Protein AF-A0A2S3U582-F1 (afdb_monomer_lite)

InterPro domains:
  IPR036388 Winged helix-like DNA-binding domain superfamily [G3DSA:1.10.10.10] (1-71)

Foldseek 3Di:
DFFDQAPDPCLRVVVVVQLVPPFADALVNVCVVSVHDSVVVVVSQVRSQVSCVVVVAHGFDQDPPRHTHGDPVVSVVRVVVVVVVVVVVVVPDDVVNVVVVVVVVVVVVVPPDDD

Secondary structure (DSSP, 8-state):
-------STTHHHHHHHHHHSSS-B-HHHHHHHHT--HHHHHHHHHHHHHHHHTTTPPPPEEETTTEEE--HHHHHHHHHHHHHHHHHHHHS--HHHHHHHHHHHHHHHTTS---

Sequence (115 aa):
MRVNFSKRKHGNELLEILLTSSGYTTANFLQQHLHISRRSLFYLINKVNDELDQHAEFPITNVKKLGYYLPTDTIKFLHKMTEKETSSKIMTNNAKQRQLLIAFSILNTSGCSRA

Organism: NCBI:txid337330

Structure (mmCIF, N/CA/C/O backbone):
data_AF-A0A2S3U582-F1
#
_entry.id   AF-A0A2S3U582-F1
#
loop_
_atom_site.group_PDB
_atom_site.id
_atom_site.type_symbol
_atom_site.label_atom_id
_atom_site.label_alt_id
_atom_site.label_comp_id
_atom_site.label_asym_id
_atom_site.label_entity_id
_atom_site.label_seq_id
_atom_site.pdbx_PDB_ins_code
_atom_site.Cartn_x
_atom_site.Cartn_y
_atom_site.Cartn_z
_atom_site.occupancy
_atom_site.B_iso_or_equiv
_atom_site.auth_seq_id
_atom_site.auth_comp_id
_atom_site.auth_asym_id
_atom_site.auth_atom_id
_atom_site.pdbx_PDB_model_num
ATOM 1 N N . MET A 1 1 ? 11.813 7.648 3.478 1.00 65.38 1 MET A N 1
ATOM 2 C CA . MET A 1 1 ? 12.524 6.593 2.716 1.00 65.38 1 MET A CA 1
ATOM 3 C C . MET A 1 1 ? 12.002 6.637 1.293 1.00 65.38 1 MET A C 1
ATOM 5 O O . MET A 1 1 ? 10.808 6.843 1.173 1.00 65.38 1 MET A O 1
ATOM 9 N N . ARG A 1 2 ? 12.839 6.514 0.251 1.00 76.81 2 ARG A N 1
ATOM 10 C CA . ARG A 1 2 ? 12.363 6.593 -1.142 1.00 76.81 2 ARG A CA 1
ATOM 11 C C . ARG A 1 2 ? 12.212 5.190 -1.721 1.00 76.81 2 ARG A C 1
ATOM 13 O O . ARG A 1 2 ? 13.216 4.496 -1.837 1.00 76.81 2 ARG A O 1
ATOM 20 N N . VAL A 1 3 ? 10.991 4.789 -2.052 1.00 86.38 3 VAL A N 1
ATOM 21 C CA . VAL A 1 3 ? 10.683 3.466 -2.611 1.00 86.38 3 VAL A CA 1
ATOM 22 C C . VAL A 1 3 ? 10.604 3.578 -4.126 1.00 86.38 3 VAL A C 1
ATOM 24 O O . VAL A 1 3 ? 9.971 4.483 -4.665 1.00 86.38 3 VAL A O 1
ATOM 27 N N . ASN A 1 4 ? 11.228 2.636 -4.822 1.00 89.19 4 ASN A N 1
ATOM 28 C CA . ASN A 1 4 ? 11.124 2.504 -6.267 1.00 89.19 4 ASN A CA 1
ATOM 29 C C . ASN A 1 4 ? 10.685 1.078 -6.605 1.00 89.19 4 ASN A C 1
ATOM 31 O O . ASN A 1 4 ? 11.491 0.212 -6.917 1.00 89.19 4 ASN A O 1
ATOM 35 N N . PHE A 1 5 ? 9.390 0.826 -6.464 1.00 93.06 5 PHE A N 1
ATOM 36 C CA . PHE A 1 5 ? 8.812 -0.502 -6.647 1.00 93.06 5 PHE A CA 1
ATOM 37 C C . PHE A 1 5 ? 7.690 -0.475 -7.682 1.00 93.06 5 PHE A C 1
ATOM 39 O O . PHE A 1 5 ? 7.725 -1.187 -8.683 1.00 93.06 5 PHE A O 1
ATOM 46 N N . SER A 1 6 ? 6.701 0.387 -7.460 1.00 93.38 6 SER A N 1
ATOM 47 C CA . SER A 1 6 ? 5.483 0.407 -8.252 1.00 93.38 6 SER A CA 1
ATOM 48 C C . SER A 1 6 ? 5.632 1.256 -9.511 1.00 93.38 6 SER A C 1
ATOM 50 O O . SER A 1 6 ? 6.168 2.367 -9.484 1.00 93.38 6 SER A O 1
ATOM 52 N N . LYS A 1 7 ? 5.011 0.796 -10.600 1.00 92.62 7 LYS A N 1
ATOM 53 C CA . LYS A 1 7 ? 4.941 1.529 -11.881 1.00 92.62 7 LYS A CA 1
ATOM 54 C C . LYS A 1 7 ? 3.814 2.568 -11.910 1.00 92.62 7 LYS A C 1
ATOM 56 O O . LYS A 1 7 ? 3.666 3.317 -12.876 1.00 92.62 7 LYS A O 1
ATOM 61 N N . ARG A 1 8 ? 2.968 2.600 -10.878 1.00 93.50 8 ARG A N 1
ATOM 62 C CA . ARG A 1 8 ? 1.814 3.502 -10.770 1.00 93.50 8 ARG A CA 1
ATOM 63 C C . ARG A 1 8 ? 2.230 4.867 -10.247 1.00 93.50 8 ARG A C 1
ATOM 65 O O . ARG A 1 8 ? 3.003 4.954 -9.298 1.00 93.50 8 ARG A O 1
ATOM 72 N N . LYS A 1 9 ? 1.613 5.919 -10.803 1.00 91.56 9 LYS A N 1
ATOM 73 C CA . LYS A 1 9 ? 1.882 7.334 -10.482 1.00 91.56 9 LYS A CA 1
ATOM 74 C C . LYS A 1 9 ? 2.019 7.611 -8.978 1.00 91.56 9 LYS A C 1
ATOM 76 O O . LYS A 1 9 ? 2.965 8.271 -8.579 1.00 91.56 9 LYS A O 1
ATOM 81 N N . HIS A 1 10 ? 1.095 7.091 -8.170 1.00 95.44 10 HIS A N 1
ATOM 82 C CA . HIS A 1 10 ? 1.061 7.295 -6.715 1.00 95.44 10 HIS A CA 1
ATOM 83 C C . HIS A 1 10 ? 1.442 6.041 -5.915 1.00 95.44 10 HIS A C 1
ATOM 85 O O . HIS A 1 10 ? 1.285 6.017 -4.701 1.00 95.44 10 HIS A O 1
ATOM 91 N N . GLY A 1 11 ? 1.888 4.962 -6.567 1.00 96.06 11 GLY A N 1
ATOM 92 C CA . GLY A 1 11 ? 2.072 3.688 -5.869 1.00 96.06 11 GLY A CA 1
ATOM 93 C C . GLY A 1 11 ? 3.334 3.653 -5.011 1.00 96.06 11 GLY A C 1
ATOM 94 O O . GLY A 1 11 ? 3.291 3.128 -3.905 1.00 96.06 11 GLY A O 1
ATOM 95 N N . ASN A 1 12 ? 4.423 4.288 -5.458 1.00 95.56 12 ASN A N 1
ATOM 96 C CA . ASN A 1 12 ? 5.612 4.455 -4.615 1.00 95.56 12 ASN A CA 1
ATOM 97 C C . ASN A 1 12 ? 5.306 5.337 -3.403 1.00 95.56 12 ASN A C 1
ATOM 99 O O . ASN A 1 12 ? 5.606 4.952 -2.283 1.00 95.56 12 ASN A O 1
ATOM 103 N N . GLU A 1 13 ? 4.618 6.458 -3.616 1.00 95.75 13 GLU A N 1
ATOM 104 C CA . GLU A 1 13 ? 4.200 7.364 -2.542 1.00 95.75 13 GLU A CA 1
ATOM 105 C C . GLU A 1 13 ? 3.282 6.661 -1.523 1.00 95.75 13 GLU A C 1
ATOM 107 O O . GLU A 1 13 ? 3.483 6.776 -0.317 1.00 95.75 13 GLU A O 1
ATOM 112 N N . LEU A 1 14 ? 2.329 5.846 -1.993 1.00 97.00 14 LEU A N 1
ATOM 113 C CA . LEU A 1 14 ? 1.497 4.996 -1.137 1.00 97.00 14 LEU A CA 1
ATOM 114 C C . LEU A 1 14 ? 2.347 4.053 -0.269 1.00 97.00 14 LEU A C 1
ATOM 116 O O . LEU A 1 14 ? 2.118 3.960 0.935 1.00 97.00 14 LEU A O 1
ATOM 120 N N . LEU A 1 15 ? 3.315 3.351 -0.864 1.00 95.81 15 LEU A N 1
ATOM 121 C CA . LEU A 1 15 ? 4.184 2.424 -0.136 1.00 95.81 15 LEU A CA 1
ATOM 122 C C . LEU A 1 15 ? 5.089 3.152 0.862 1.00 95.81 15 LEU A C 1
ATOM 124 O O . LEU A 1 15 ? 5.282 2.666 1.971 1.00 95.81 15 LEU A O 1
ATOM 128 N N . GLU A 1 16 ? 5.602 4.330 0.512 1.00 94.88 16 GLU A N 1
ATOM 129 C CA . GLU A 1 16 ? 6.409 5.161 1.412 1.00 94.88 16 GLU A CA 1
ATOM 130 C C . GLU A 1 16 ? 5.628 5.578 2.659 1.00 94.88 16 GLU A C 1
ATOM 132 O O . GLU A 1 16 ? 6.153 5.482 3.773 1.00 94.88 16 GLU A O 1
ATOM 137 N N . ILE A 1 17 ? 4.366 5.983 2.487 1.00 95.31 17 ILE A N 1
ATOM 138 C CA . ILE A 1 17 ? 3.470 6.301 3.602 1.00 95.31 17 ILE A CA 1
ATOM 139 C C . ILE A 1 17 ? 3.297 5.072 4.497 1.00 95.31 17 ILE A C 1
ATOM 141 O O . ILE A 1 17 ? 3.493 5.171 5.706 1.00 95.31 17 ILE A O 1
ATOM 145 N N . LEU A 1 18 ? 2.977 3.914 3.910 1.00 94.81 18 LEU A N 1
ATOM 146 C CA . LEU A 1 18 ? 2.711 2.683 4.661 1.00 94.81 18 LEU A CA 1
ATOM 147 C C . LEU A 1 18 ? 3.950 2.125 5.376 1.00 94.81 18 LEU A C 1
ATOM 149 O O . LEU A 1 18 ? 3.813 1.524 6.436 1.00 94.81 18 LEU A O 1
ATOM 153 N N . LEU A 1 19 ? 5.147 2.331 4.824 1.00 93.06 19 LEU A N 1
ATOM 154 C CA . LEU A 1 19 ? 6.413 1.935 5.452 1.00 93.06 19 LEU A CA 1
ATOM 155 C C . LEU A 1 19 ? 6.825 2.882 6.580 1.00 93.06 19 LEU A C 1
ATOM 157 O O . LEU A 1 19 ? 7.489 2.466 7.526 1.00 93.06 19 LEU A O 1
ATOM 161 N N . THR A 1 20 ? 6.452 4.158 6.476 1.00 90.88 20 THR A N 1
ATOM 162 C CA . THR A 1 20 ? 6.752 5.164 7.502 1.00 90.88 20 THR A CA 1
ATOM 163 C C . THR A 1 20 ? 5.732 5.112 8.642 1.00 90.88 20 THR A C 1
ATOM 165 O O . THR A 1 20 ? 6.074 5.387 9.792 1.00 90.88 20 THR A O 1
ATOM 168 N N . SER A 1 21 ? 4.483 4.733 8.356 1.00 85.88 21 SER A N 1
ATOM 169 C CA . SER A 1 21 ? 3.477 4.483 9.383 1.00 85.88 21 SER A CA 1
ATOM 170 C C . SER A 1 21 ? 3.803 3.184 10.120 1.00 85.88 21 SER A C 1
ATOM 172 O O . SER A 1 21 ? 3.697 2.103 9.550 1.00 85.88 21 SER A O 1
ATOM 174 N N . SER A 1 22 ? 4.138 3.257 11.406 1.00 77.94 22 SER A N 1
ATOM 175 C CA . SER A 1 22 ? 4.396 2.090 12.268 1.00 77.94 22 SER A CA 1
ATOM 176 C C . SER A 1 22 ? 3.135 1.266 12.606 1.00 77.94 22 SER A C 1
ATOM 178 O O . SER A 1 22 ? 3.083 0.588 13.631 1.00 77.94 22 SER A O 1
ATOM 180 N N . GLY A 1 23 ? 2.095 1.323 11.768 1.00 88.62 23 GLY A N 1
ATOM 181 C CA . GLY A 1 23 ? 0.798 0.707 12.016 1.00 88.62 23 GLY A CA 1
ATOM 182 C C . GLY A 1 23 ? -0.201 0.934 10.883 1.00 88.62 23 GLY A C 1
ATOM 183 O O . GLY A 1 23 ? 0.150 0.939 9.705 1.00 88.62 23 GLY A O 1
ATOM 184 N N . TYR A 1 24 ? -1.472 1.098 11.245 1.00 94.69 24 TYR A N 1
ATOM 185 C CA . TYR A 1 24 ? -2.564 1.237 10.284 1.00 94.69 24 TYR A CA 1
ATOM 186 C C . TYR A 1 24 ? -2.726 2.677 9.801 1.00 94.69 24 TYR A C 1
ATOM 188 O O . TYR A 1 24 ? -2.761 3.615 10.597 1.00 94.69 24 TYR A O 1
ATOM 196 N N . THR A 1 25 ? -2.932 2.837 8.497 1.00 96.38 25 THR A N 1
ATOM 197 C CA . THR A 1 25 ? -3.191 4.127 7.860 1.00 96.38 25 THR A CA 1
ATOM 198 C C . THR A 1 25 ? -4.600 4.168 7.275 1.00 96.38 25 THR A C 1
ATOM 200 O O . THR A 1 25 ? -5.006 3.313 6.485 1.00 96.38 25 THR A O 1
ATOM 203 N N . THR A 1 26 ? -5.389 5.178 7.646 1.00 96.50 26 THR A N 1
ATOM 204 C CA . THR A 1 26 ? -6.791 5.264 7.211 1.00 96.50 26 THR A CA 1
ATOM 205 C C . THR A 1 26 ? -6.930 5.629 5.731 1.00 96.50 26 THR A C 1
ATOM 207 O O . THR A 1 26 ? -6.116 6.348 5.154 1.00 96.50 26 THR A O 1
ATOM 210 N N . ALA A 1 27 ? -8.038 5.204 5.115 1.00 95.38 27 ALA A N 1
ATOM 211 C CA . ALA A 1 27 ? -8.354 5.571 3.735 1.00 95.38 27 ALA A CA 1
ATOM 212 C C . ALA A 1 27 ? -8.471 7.092 3.534 1.00 95.38 27 ALA A C 1
ATOM 214 O O . ALA A 1 27 ? -8.150 7.590 2.460 1.00 95.38 27 ALA A O 1
ATOM 215 N N . ASN A 1 28 ? -8.971 7.830 4.531 1.00 96.25 28 ASN A N 1
ATOM 216 C CA . ASN A 1 28 ? -9.117 9.286 4.437 1.00 96.25 28 ASN A CA 1
ATOM 217 C C . ASN A 1 28 ? -7.753 9.972 4.424 1.00 96.25 28 ASN A C 1
ATOM 219 O O . ASN A 1 28 ? -7.520 10.812 3.562 1.00 96.25 28 ASN A O 1
ATOM 223 N N . PHE A 1 29 ? -6.841 9.539 5.297 1.00 96.50 29 PHE A N 1
ATOM 224 C CA . PHE A 1 29 ? -5.469 10.033 5.303 1.00 96.50 29 PHE A CA 1
ATOM 225 C C . PHE A 1 29 ? -4.779 9.792 3.952 1.00 96.50 29 PHE A C 1
ATOM 227 O O . PHE A 1 29 ? -4.233 10.723 3.367 1.00 96.50 29 PHE A O 1
ATOM 234 N N . LEU A 1 30 ? -4.885 8.576 3.401 1.00 96.94 30 LEU A N 1
ATOM 235 C CA . LEU A 1 30 ? -4.302 8.246 2.095 1.00 96.94 30 LEU A CA 1
ATOM 236 C C . LEU A 1 30 ? -4.898 9.082 0.954 1.00 96.94 30 LEU A C 1
ATOM 238 O O . LEU A 1 30 ? -4.162 9.553 0.096 1.00 96.94 30 LEU A O 1
ATOM 242 N N . GLN A 1 31 ? -6.218 9.291 0.939 1.00 97.44 31 GLN A N 1
ATOM 243 C CA . GLN A 1 31 ? -6.871 10.136 -0.071 1.00 97.44 31 GLN A CA 1
ATOM 244 C C . GLN A 1 31 ? -6.380 11.585 -0.010 1.00 97.44 31 GLN A C 1
ATOM 246 O O . GLN A 1 31 ? -6.115 12.180 -1.052 1.00 97.44 31 GLN A O 1
ATOM 251 N N . GLN A 1 32 ? -6.259 12.141 1.200 1.00 97.00 32 GLN A N 1
ATOM 252 C CA . GLN A 1 32 ? -5.806 13.514 1.4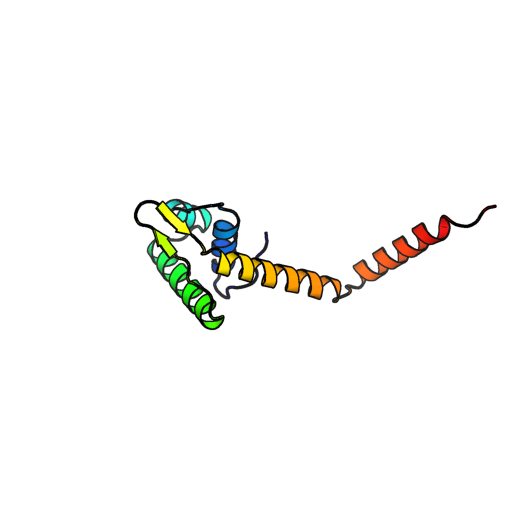03 1.00 97.00 32 GLN A CA 1
ATOM 253 C C . GLN A 1 32 ? -4.337 13.687 1.020 1.00 97.00 32 GLN A C 1
ATOM 255 O O . GLN A 1 32 ? -4.021 14.633 0.309 1.00 97.00 32 GLN A O 1
ATOM 260 N N . HIS A 1 33 ? -3.467 12.763 1.436 1.00 96.19 33 HIS A N 1
ATOM 261 C CA . HIS A 1 33 ? -2.032 12.853 1.170 1.00 96.19 33 HIS A CA 1
ATOM 262 C C . HIS A 1 33 ? -1.692 12.617 -0.305 1.00 96.19 33 HIS A C 1
ATOM 264 O O . HIS A 1 33 ? -0.850 13.305 -0.864 1.00 96.19 33 HIS A O 1
ATOM 270 N N . LEU A 1 34 ? -2.361 11.662 -0.954 1.00 96.06 34 LEU A N 1
ATOM 271 C CA . LEU A 1 34 ? -2.126 11.356 -2.368 1.00 96.06 34 LEU A CA 1
ATOM 272 C C . LEU A 1 34 ? -2.928 12.270 -3.309 1.00 96.06 34 LEU A C 1
ATOM 274 O O . LEU A 1 34 ? -2.769 12.187 -4.524 1.00 96.06 34 LEU A O 1
ATOM 278 N N . HIS A 1 35 ? -3.816 13.113 -2.768 1.00 96.81 35 HIS A N 1
ATOM 279 C CA . HIS A 1 35 ? -4.755 13.950 -3.521 1.00 96.81 35 HIS A CA 1
ATOM 280 C C . HIS A 1 35 ? -5.597 13.161 -4.541 1.00 96.81 35 HIS A C 1
ATOM 282 O O . HIS A 1 35 ? -5.794 13.583 -5.682 1.00 96.81 35 HIS A O 1
ATOM 288 N N . ILE A 1 36 ? -6.114 11.997 -4.130 1.00 97.06 36 ILE A N 1
ATOM 289 C CA . ILE A 1 36 ? -6.924 11.115 -4.983 1.00 97.06 36 ILE A CA 1
ATOM 290 C C . ILE A 1 36 ? -8.273 10.771 -4.354 1.00 97.06 36 ILE A C 1
ATOM 292 O O . ILE A 1 36 ? -8.439 10.741 -3.137 1.00 97.06 36 ILE A O 1
ATOM 296 N N . SER A 1 37 ? -9.245 10.439 -5.206 1.00 98.00 37 SER A N 1
ATOM 297 C CA . SER A 1 37 ? -10.558 9.968 -4.757 1.00 98.00 37 SER A CA 1
ATOM 298 C C . SER A 1 37 ? -10.482 8.592 -4.083 1.00 98.00 37 SER A C 1
ATOM 300 O O . SER A 1 37 ? -9.576 7.799 -4.347 1.00 98.00 37 SER A O 1
ATOM 302 N N . ARG A 1 38 ? -11.506 8.236 -3.299 1.00 95.69 38 ARG A N 1
ATOM 303 C CA . ARG A 1 38 ? -11.647 6.896 -2.705 1.00 95.69 38 ARG A CA 1
ATOM 304 C C . ARG A 1 38 ? -11.588 5.768 -3.736 1.00 95.69 38 ARG A C 1
ATOM 306 O O . ARG A 1 38 ? -10.967 4.738 -3.488 1.00 95.69 38 ARG A O 1
ATOM 313 N N . ARG A 1 39 ? -12.237 5.957 -4.890 1.00 97.31 39 ARG A N 1
ATOM 314 C CA . ARG A 1 39 ? -12.262 4.966 -5.977 1.00 97.31 39 ARG A CA 1
ATOM 315 C C . ARG A 1 39 ? -10.883 4.827 -6.618 1.00 97.31 39 ARG A C 1
ATOM 317 O O . ARG A 1 39 ? -10.439 3.713 -6.874 1.00 97.31 39 ARG A O 1
ATOM 324 N N . SER A 1 40 ? -10.189 5.945 -6.813 1.00 97.75 40 SER A N 1
ATOM 325 C CA . SER A 1 40 ? -8.807 5.961 -7.295 1.00 97.75 40 SER A CA 1
ATOM 326 C C . SER A 1 40 ? -7.862 5.268 -6.313 1.00 97.75 40 SER A C 1
ATOM 328 O O . SER A 1 40 ? -7.037 4.475 -6.748 1.00 97.75 40 SER A O 1
ATOM 330 N N . LEU A 1 41 ? -8.020 5.499 -5.004 1.00 97.69 41 LEU A N 1
ATOM 331 C CA . LEU A 1 41 ? -7.247 4.814 -3.967 1.00 97.69 41 LEU A CA 1
ATOM 332 C C . LEU A 1 41 ? -7.476 3.299 -4.003 1.00 97.69 41 LEU A C 1
ATOM 334 O O . LEU A 1 41 ? -6.516 2.540 -3.966 1.00 97.69 41 LEU A O 1
ATOM 338 N N . PHE A 1 42 ? -8.730 2.857 -4.121 1.00 97.06 42 PHE A N 1
ATOM 339 C CA . PHE A 1 42 ? -9.055 1.435 -4.246 1.00 97.06 42 PHE A CA 1
ATOM 340 C C . PHE A 1 42 ? -8.356 0.794 -5.452 1.00 97.06 42 PHE A C 1
ATOM 342 O O . PHE A 1 42 ? -7.708 -0.241 -5.317 1.00 97.06 42 PHE A O 1
ATOM 349 N N . TYR A 1 43 ? -8.432 1.431 -6.624 1.00 97.50 43 TYR A N 1
ATOM 350 C CA . TYR A 1 43 ? -7.757 0.917 -7.814 1.00 97.50 43 TYR A CA 1
ATOM 351 C C . TYR A 1 43 ? -6.240 0.948 -7.703 1.00 97.50 43 TYR A C 1
ATOM 353 O O . TYR A 1 43 ? -5.584 0.019 -8.165 1.00 97.50 43 TYR A O 1
ATOM 361 N N . LEU A 1 44 ? -5.689 1.990 -7.085 1.00 97.94 44 LEU A N 1
ATOM 362 C CA . LEU A 1 44 ? -4.262 2.089 -6.835 1.00 97.94 44 LEU A CA 1
ATOM 363 C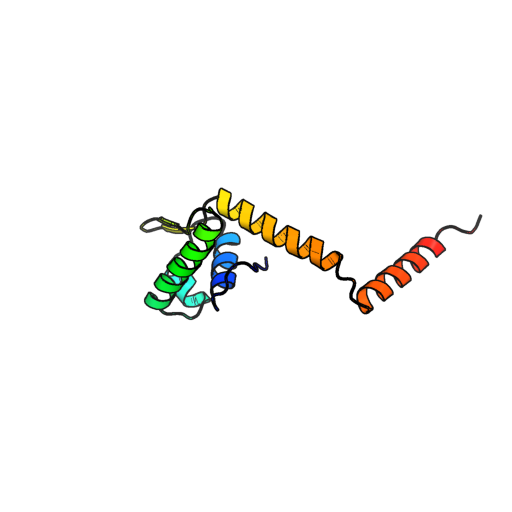 C . LEU A 1 44 ? -3.782 0.928 -5.962 1.00 97.94 44 LEU A C 1
ATOM 365 O O . LEU A 1 44 ? -2.841 0.249 -6.351 1.00 97.94 44 LEU A O 1
ATOM 369 N N . ILE A 1 45 ? -4.455 0.670 -4.837 1.00 97.62 45 ILE A N 1
ATOM 370 C CA . ILE A 1 45 ? -4.111 -0.424 -3.920 1.00 97.62 45 ILE A CA 1
ATOM 371 C C . ILE A 1 45 ? -4.179 -1.768 -4.640 1.00 97.62 45 ILE A C 1
ATOM 373 O O . ILE A 1 45 ? -3.227 -2.533 -4.562 1.00 97.62 45 ILE A O 1
ATOM 377 N N . ASN A 1 46 ? -5.244 -2.034 -5.401 1.00 97.75 46 ASN A N 1
ATOM 378 C CA . ASN A 1 46 ? -5.344 -3.285 -6.155 1.00 97.75 46 ASN A CA 1
ATOM 379 C C . ASN A 1 46 ? -4.199 -3.432 -7.160 1.00 97.75 46 ASN A C 1
ATOM 381 O O . ASN A 1 46 ? -3.621 -4.502 -7.265 1.00 97.75 46 ASN A O 1
ATOM 385 N N . LYS A 1 47 ? -3.818 -2.357 -7.862 1.00 97.81 47 LYS A N 1
ATOM 386 C CA . LYS A 1 47 ? -2.697 -2.410 -8.808 1.00 97.81 47 LYS A CA 1
ATOM 387 C C . LYS A 1 47 ? -1.336 -2.565 -8.151 1.00 97.81 47 LYS A C 1
ATOM 389 O O . LYS A 1 47 ? -0.486 -3.225 -8.732 1.00 97.81 47 LYS A O 1
ATOM 394 N N . VAL A 1 48 ? -1.135 -1.998 -6.968 1.00 97.62 48 VAL A N 1
ATOM 395 C CA . VAL A 1 48 ? 0.084 -2.243 -6.191 1.00 97.62 48 VAL A CA 1
ATOM 396 C C . VAL A 1 48 ? 0.095 -3.675 -5.650 1.00 97.62 48 VAL A C 1
ATOM 398 O O . VAL A 1 48 ? 1.136 -4.316 -5.686 1.00 97.62 48 VAL A O 1
ATOM 401 N N . ASN A 1 49 ? -1.051 -4.216 -5.234 1.00 98.00 49 ASN A N 1
ATOM 402 C CA . ASN A 1 49 ? -1.168 -5.614 -4.818 1.00 98.00 49 ASN A CA 1
ATOM 403 C C . ASN A 1 49 ? -0.902 -6.587 -5.976 1.00 98.00 49 ASN A C 1
ATOM 405 O O . ASN A 1 49 ? -0.173 -7.547 -5.770 1.00 98.00 49 ASN A O 1
ATOM 409 N N . ASP A 1 50 ? -1.402 -6.307 -7.187 1.00 97.81 50 ASP A N 1
ATOM 410 C CA . ASP A 1 50 ? -1.067 -7.076 -8.398 1.00 97.81 50 ASP A CA 1
ATOM 411 C C . ASP A 1 50 ? 0.459 -7.086 -8.650 1.00 97.81 50 ASP A C 1
ATOM 413 O O . ASP A 1 50 ? 1.012 -8.062 -9.150 1.00 97.81 50 ASP A O 1
ATOM 417 N N . GLU A 1 51 ? 1.149 -5.982 -8.342 1.00 96.94 51 GLU A N 1
ATOM 418 C CA . GLU A 1 51 ? 2.605 -5.857 -8.491 1.00 96.94 51 GLU A CA 1
ATOM 419 C C . GLU A 1 51 ? 3.360 -6.593 -7.370 1.00 96.94 51 GLU A C 1
ATOM 421 O O . GLU A 1 51 ? 4.372 -7.227 -7.646 1.00 96.94 51 GLU A O 1
ATOM 426 N N . LEU A 1 52 ? 2.864 -6.577 -6.129 1.00 96.56 52 LEU A N 1
ATOM 427 C CA . LEU A 1 52 ? 3.415 -7.368 -5.016 1.00 96.56 52 LEU A CA 1
ATOM 428 C C . LEU A 1 52 ? 3.279 -8.874 -5.268 1.00 96.56 52 LEU A C 1
ATOM 430 O O . LEU A 1 52 ? 4.234 -9.621 -5.068 1.00 96.56 52 LEU A O 1
ATOM 434 N N . ASP A 1 53 ? 2.132 -9.302 -5.790 1.00 96.56 53 ASP A N 1
ATOM 435 C CA . ASP A 1 53 ? 1.859 -10.704 -6.108 1.00 96.56 53 ASP A CA 1
ATOM 436 C C . ASP A 1 53 ? 2.810 -11.247 -7.193 1.00 96.56 53 ASP A C 1
ATOM 438 O O . ASP A 1 53 ? 3.312 -12.363 -7.086 1.00 96.56 53 ASP A O 1
ATOM 442 N N . GLN A 1 54 ? 3.190 -10.420 -8.178 1.00 95.88 54 GLN A N 1
ATOM 443 C CA . GLN A 1 54 ? 4.221 -10.770 -9.176 1.00 95.88 54 GLN A CA 1
ATOM 444 C C . GLN A 1 54 ? 5.596 -11.062 -8.558 1.00 95.88 54 GLN A C 1
ATOM 446 O O . GLN A 1 54 ? 6.414 -11.750 -9.171 1.00 95.88 54 GLN A O 1
ATOM 451 N N . HIS A 1 55 ? 5.856 -10.541 -7.360 1.00 93.44 55 HIS A N 1
ATOM 452 C CA . HIS A 1 55 ? 7.066 -10.790 -6.584 1.00 93.44 55 HIS A CA 1
ATOM 453 C C . HIS A 1 55 ? 6.863 -11.830 -5.470 1.00 93.44 55 HIS A C 1
ATOM 455 O O . HIS A 1 55 ? 7.778 -12.032 -4.676 1.00 93.44 55 HIS A O 1
ATOM 461 N N . ALA A 1 56 ? 5.712 -12.517 -5.442 1.00 94.31 56 ALA A N 1
ATOM 462 C CA . ALA A 1 56 ? 5.304 -13.462 -4.400 1.00 94.31 56 ALA A CA 1
ATOM 463 C C . ALA A 1 56 ? 5.249 -12.844 -2.988 1.00 94.31 56 ALA A C 1
ATOM 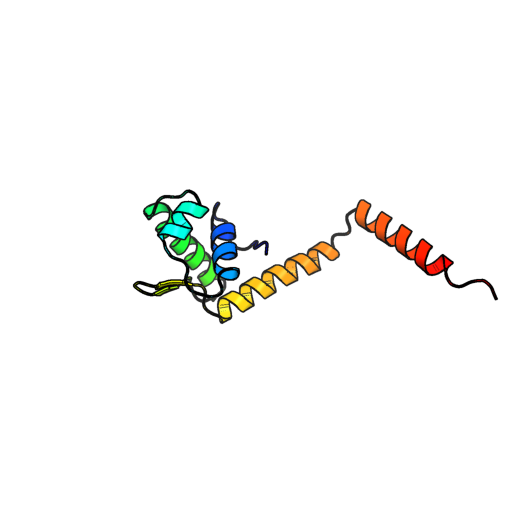465 O O . ALA A 1 56 ? 5.484 -13.525 -1.990 1.00 94.31 56 ALA A O 1
ATOM 466 N N . GLU A 1 57 ? 4.932 -11.551 -2.906 1.00 95.69 57 GLU A N 1
ATOM 467 C CA . GLU A 1 57 ? 4.832 -10.808 -1.653 1.00 95.69 57 GLU A CA 1
ATOM 468 C C . GLU A 1 57 ? 3.383 -10.625 -1.206 1.00 95.69 57 GLU A C 1
ATOM 470 O O . GLU A 1 57 ? 2.459 -10.510 -2.014 1.00 95.69 57 GLU A O 1
ATOM 475 N N . PHE A 1 58 ? 3.178 -10.544 0.110 1.00 95.50 58 PHE A N 1
ATOM 476 C CA . PHE A 1 58 ? 1.839 -10.349 0.655 1.00 95.50 58 PHE A CA 1
ATOM 477 C C . PHE A 1 58 ? 1.254 -8.970 0.293 1.00 95.50 58 PHE A C 1
ATOM 479 O O . PHE A 1 58 ? 1.970 -7.965 0.268 1.00 95.50 58 PHE A O 1
ATOM 486 N N . PRO A 1 59 ? -0.067 -8.891 0.056 1.00 96.88 59 PRO A N 1
ATOM 487 C CA . PRO A 1 59 ? -0.717 -7.656 -0.356 1.00 96.88 59 PRO A CA 1
ATOM 488 C C . PRO A 1 59 ? -0.851 -6.647 0.792 1.00 96.88 59 PRO A C 1
ATOM 490 O O . PRO A 1 59 ? -0.907 -6.993 1.978 1.00 96.88 59 PRO A O 1
ATOM 493 N N . ILE A 1 60 ? -1.044 -5.379 0.421 1.00 96.94 60 ILE A N 1
ATOM 494 C CA . ILE A 1 60 ? -1.551 -4.344 1.322 1.00 96.94 60 ILE A CA 1
ATOM 495 C C . ILE A 1 60 ? -2.907 -4.807 1.855 1.00 96.94 60 ILE A C 1
ATOM 497 O O . ILE A 1 60 ? -3.858 -5.017 1.093 1.00 96.94 60 ILE A O 1
ATOM 501 N N . THR A 1 61 ? -2.999 -4.934 3.175 1.00 94.31 61 THR A N 1
ATOM 502 C CA . THR A 1 61 ? -4.162 -5.508 3.851 1.00 94.31 61 THR A CA 1
ATOM 503 C C . THR A 1 61 ? -4.967 -4.415 4.542 1.00 94.31 61 THR A C 1
ATOM 505 O O . THR A 1 61 ? -4.411 -3.489 5.130 1.00 94.31 61 THR A O 1
ATOM 508 N N . ASN A 1 62 ? -6.295 -4.513 4.471 1.00 95.19 62 ASN A N 1
ATOM 509 C CA . ASN A 1 62 ? -7.215 -3.614 5.163 1.00 95.19 62 ASN A CA 1
ATOM 510 C C . ASN A 1 62 ? -7.797 -4.305 6.397 1.00 95.19 62 ASN A C 1
ATOM 512 O O . ASN A 1 62 ? -8.457 -5.335 6.271 1.00 95.19 62 ASN A O 1
ATOM 516 N N . VAL A 1 63 ? -7.623 -3.698 7.569 1.00 93.94 63 VAL A N 1
ATOM 517 C CA . VAL A 1 63 ? -8.340 -4.096 8.780 1.00 93.94 63 VAL A CA 1
ATOM 518 C C . VAL A 1 63 ? -9.500 -3.142 9.021 1.00 93.94 63 VAL A C 1
ATOM 520 O O . VAL A 1 63 ? -9.330 -1.927 9.167 1.00 93.94 63 VAL A O 1
ATOM 523 N N . LYS A 1 64 ? -10.709 -3.710 9.092 1.00 91.31 64 LYS A N 1
ATOM 524 C CA . LYS A 1 64 ? -11.953 -2.962 9.296 1.00 91.31 64 LYS A CA 1
ATOM 525 C C . LYS A 1 64 ? -11.819 -2.042 10.516 1.00 91.31 64 LYS A C 1
ATOM 527 O O . LYS A 1 64 ? -11.435 -2.488 11.589 1.00 91.31 64 LYS A O 1
ATOM 532 N N . LYS A 1 65 ? -12.179 -0.766 10.344 1.00 90.88 65 LYS A N 1
ATOM 533 C CA . LYS A 1 65 ? -12.065 0.329 11.335 1.00 90.88 65 LYS A CA 1
ATOM 534 C C . LYS A 1 65 ? -10.641 0.799 11.677 1.00 90.88 65 LYS A C 1
ATOM 536 O O . LYS A 1 65 ? -10.535 1.869 12.262 1.00 90.88 65 LYS A O 1
ATOM 541 N N . LEU A 1 66 ? -9.582 0.085 11.288 1.00 91.31 66 LEU A N 1
ATOM 542 C CA . LEU A 1 66 ? -8.194 0.487 11.559 1.00 91.31 66 LEU A CA 1
ATOM 543 C C . LEU A 1 66 ? -7.514 1.096 10.325 1.00 91.31 66 LEU A C 1
ATOM 545 O O . LEU A 1 66 ? -6.873 2.136 10.429 1.00 91.31 66 LEU A O 1
ATOM 549 N N . GLY A 1 67 ? -7.722 0.516 9.140 1.00 95.19 67 GLY A N 1
ATOM 550 C CA . GLY A 1 67 ? -7.165 1.015 7.883 1.00 95.19 67 GLY A CA 1
ATOM 551 C C . GLY A 1 67 ? -6.223 0.025 7.207 1.00 95.19 67 GLY A C 1
ATOM 552 O O . GLY A 1 67 ? -6.322 -1.182 7.413 1.00 95.19 67 GLY A O 1
ATOM 553 N N . TYR A 1 68 ? -5.345 0.547 6.359 1.00 97.06 68 TYR A N 1
ATOM 554 C CA . TYR A 1 68 ? -4.414 -0.219 5.539 1.00 97.06 68 TYR A CA 1
ATOM 555 C C . TYR A 1 68 ? -3.051 -0.348 6.208 1.00 97.06 68 TYR A C 1
ATOM 557 O O . TYR A 1 68 ? -2.578 0.604 6.824 1.00 97.06 68 TYR A O 1
ATOM 565 N N . TYR A 1 69 ? -2.412 -1.500 6.046 1.00 96.06 69 TYR A N 1
ATOM 566 C CA . TYR A 1 69 ? -1.047 -1.742 6.499 1.00 96.06 69 TYR A CA 1
ATOM 567 C C . TYR A 1 69 ? -0.324 -2.706 5.550 1.00 96.06 69 TYR A C 1
ATOM 569 O O . TYR A 1 69 ? -0.956 -3.412 4.756 1.00 96.06 69 TYR A O 1
ATOM 577 N N . LEU A 1 70 ? 1.005 -2.729 5.649 1.00 95.25 70 LEU A N 1
ATOM 578 C CA . LEU A 1 70 ? 1.853 -3.723 4.995 1.00 95.25 70 LEU A CA 1
ATOM 579 C C . LEU A 1 70 ? 2.221 -4.834 5.991 1.00 95.25 70 LEU A C 1
ATOM 581 O O . LEU A 1 70 ? 2.647 -4.526 7.107 1.00 95.25 70 LEU A O 1
ATOM 585 N N . PRO A 1 71 ? 2.095 -6.116 5.614 1.00 94.88 71 PRO A N 1
ATOM 586 C CA . PRO A 1 71 ? 2.620 -7.223 6.406 1.00 94.88 71 PRO A CA 1
ATOM 587 C C . PRO A 1 71 ? 4.132 -7.104 6.628 1.00 94.88 71 PRO A C 1
ATOM 589 O O . PRO A 1 71 ? 4.865 -6.589 5.783 1.00 94.88 71 PRO A O 1
ATOM 592 N N . THR A 1 72 ? 4.620 -7.617 7.758 1.00 92.38 72 THR A N 1
ATOM 593 C CA . THR A 1 72 ? 6.030 -7.479 8.161 1.00 92.38 72 THR A CA 1
ATOM 594 C C . THR A 1 72 ? 7.011 -8.062 7.152 1.00 92.38 72 THR A C 1
ATOM 596 O O . THR A 1 72 ? 8.115 -7.539 7.005 1.00 92.38 72 THR A O 1
ATOM 599 N N . ASP A 1 73 ? 6.629 -9.129 6.455 1.00 92.75 73 ASP A N 1
ATOM 600 C CA . ASP A 1 73 ? 7.496 -9.775 5.470 1.00 92.75 73 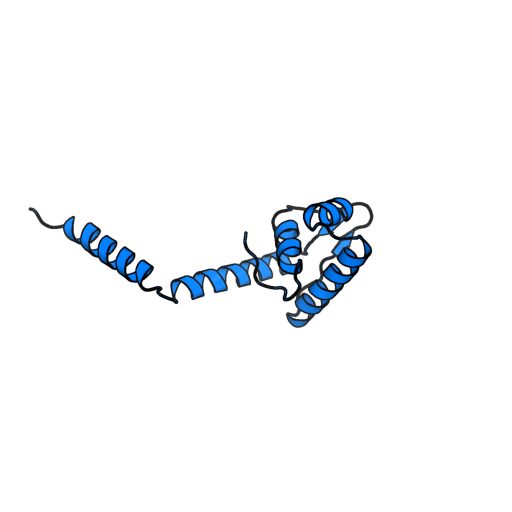ASP A CA 1
ATOM 601 C C . ASP A 1 73 ? 7.642 -8.913 4.213 1.00 92.75 73 ASP A C 1
ATOM 603 O O . ASP A 1 73 ? 8.767 -8.639 3.790 1.00 92.75 73 ASP A O 1
ATOM 607 N N . THR A 1 74 ? 6.541 -8.325 3.740 1.00 94.31 74 THR A N 1
ATOM 608 C CA . THR A 1 74 ? 6.543 -7.357 2.636 1.00 94.31 74 THR A CA 1
ATOM 609 C C . THR A 1 74 ? 7.339 -6.102 2.975 1.00 94.31 74 THR A C 1
ATOM 611 O O . THR A 1 74 ? 8.080 -5.585 2.140 1.00 94.31 74 THR A O 1
ATOM 614 N N . ILE A 1 75 ? 7.249 -5.619 4.220 1.00 94.06 75 ILE A N 1
ATOM 615 C CA . ILE A 1 75 ? 8.068 -4.496 4.697 1.00 94.06 75 ILE A CA 1
ATOM 616 C C . ILE A 1 75 ? 9.560 -4.835 4.555 1.00 94.06 75 ILE A C 1
ATOM 618 O O . ILE A 1 75 ? 10.315 -4.070 3.951 1.00 94.06 75 ILE A O 1
ATOM 622 N N . LYS A 1 76 ? 9.993 -6.003 5.051 1.00 93.31 76 LYS A N 1
ATOM 623 C CA . LYS A 1 76 ? 11.393 -6.454 4.941 1.00 93.31 76 LYS A CA 1
ATOM 624 C C . LYS A 1 76 ? 11.838 -6.579 3.485 1.00 93.31 76 LYS A C 1
ATOM 626 O O . LYS A 1 76 ? 12.969 -6.213 3.165 1.00 93.31 76 LYS A O 1
ATOM 631 N N . PHE A 1 77 ? 10.978 -7.094 2.612 1.00 93.81 77 PHE A N 1
ATOM 632 C CA . PHE A 1 77 ? 11.257 -7.196 1.184 1.00 93.81 77 PHE A CA 1
ATOM 633 C C . PHE A 1 77 ? 11.487 -5.821 0.544 1.00 93.81 77 PHE A C 1
ATOM 635 O O . PHE A 1 77 ? 12.519 -5.604 -0.098 1.00 93.81 77 PHE A O 1
ATOM 642 N N . LEU A 1 78 ? 10.583 -4.865 0.780 1.00 92.88 78 LEU A N 1
ATOM 643 C CA . LEU A 1 78 ? 10.682 -3.513 0.227 1.00 92.88 78 LEU A CA 1
ATOM 644 C C . LEU A 1 78 ? 11.930 -2.775 0.737 1.00 92.88 78 LEU A C 1
ATOM 646 O O . LEU A 1 78 ? 12.596 -2.085 -0.041 1.00 92.88 78 LEU A O 1
ATOM 650 N N . HIS A 1 79 ? 12.311 -2.969 2.005 1.00 91.12 79 HIS A N 1
ATOM 651 C CA . HIS A 1 79 ? 13.581 -2.458 2.532 1.00 91.12 79 HIS A CA 1
ATOM 652 C C . HIS A 1 79 ? 14.787 -3.054 1.796 1.00 91.12 79 HIS A C 1
ATOM 654 O O . HIS A 1 79 ? 15.625 -2.302 1.299 1.00 91.12 79 HIS A O 1
ATOM 660 N N . LYS A 1 80 ? 14.838 -4.383 1.627 1.00 89.50 80 LYS A N 1
ATOM 661 C CA . LYS A 1 80 ? 15.929 -5.056 0.900 1.00 89.50 80 LYS A CA 1
ATOM 662 C C . LYS A 1 80 ? 16.046 -4.594 -0.552 1.00 89.50 80 LYS A C 1
ATOM 664 O O . LYS A 1 80 ? 17.160 -4.456 -1.055 1.00 89.50 80 LYS A O 1
ATOM 669 N N . MET A 1 81 ? 14.929 -4.367 -1.247 1.00 86.25 81 MET A N 1
ATOM 670 C CA . MET A 1 81 ? 14.964 -3.819 -2.609 1.00 86.25 81 MET A CA 1
ATOM 671 C C . MET A 1 81 ? 15.542 -2.403 -2.626 1.00 86.25 81 MET A C 1
ATOM 673 O O . MET A 1 81 ? 16.420 -2.111 -3.435 1.00 86.25 81 MET A O 1
ATOM 677 N N . THR A 1 82 ? 15.113 -1.558 -1.689 1.00 83.44 82 THR A N 1
ATOM 678 C CA . THR A 1 82 ? 15.586 -0.171 -1.582 1.00 83.44 82 THR A CA 1
ATOM 679 C C . THR A 1 82 ? 17.091 -0.104 -1.275 1.00 83.44 82 THR A C 1
ATOM 681 O O . THR A 1 82 ? 17.807 0.725 -1.836 1.00 83.44 82 THR A O 1
ATOM 6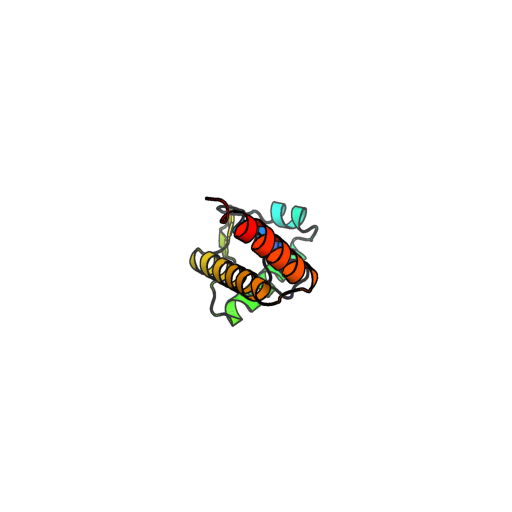84 N N . GLU A 1 83 ? 17.599 -1.008 -0.432 1.00 77.94 83 GLU A N 1
ATOM 685 C CA . GLU A 1 83 ? 19.029 -1.127 -0.102 1.00 77.94 83 GLU A CA 1
ATOM 686 C C . GLU A 1 83 ? 19.883 -1.644 -1.270 1.00 77.94 83 GLU A C 1
ATOM 688 O O . GLU A 1 83 ? 21.007 -1.183 -1.491 1.00 77.94 83 GLU A O 1
ATOM 693 N N . LYS A 1 84 ? 19.362 -2.589 -2.061 1.00 64.69 84 LYS A N 1
ATOM 694 C CA . LYS A 1 84 ? 20.052 -3.065 -3.270 1.00 64.69 84 LYS A CA 1
ATOM 695 C C . LYS A 1 84 ? 20.218 -1.946 -4.293 1.00 64.69 84 LYS A C 1
ATOM 697 O O . LYS A 1 84 ? 21.283 -1.826 -4.901 1.00 64.69 84 LYS A O 1
ATOM 702 N N . GLU A 1 85 ? 19.204 -1.100 -4.458 1.00 60.88 85 GLU A N 1
ATOM 703 C CA . GLU A 1 85 ? 19.295 0.051 -5.352 1.00 60.88 85 GLU A CA 1
ATOM 704 C C . GLU A 1 85 ? 20.335 1.070 -4.876 1.00 60.88 85 GLU A C 1
ATOM 706 O O . GLU A 1 85 ? 21.167 1.504 -5.676 1.00 60.88 85 GLU A O 1
ATOM 711 N N . THR A 1 86 ? 20.368 1.422 -3.586 1.00 58.81 86 THR A N 1
ATOM 712 C CA . THR A 1 86 ? 21.395 2.339 -3.062 1.00 58.81 86 THR A CA 1
ATOM 713 C C . THR A 1 86 ? 22.801 1.764 -3.208 1.00 58.81 86 THR A C 1
ATOM 715 O O . THR A 1 86 ? 23.697 2.492 -3.634 1.00 58.81 86 THR A O 1
ATOM 718 N N . SER A 1 87 ? 22.992 0.462 -2.972 1.00 56.91 87 SER A N 1
ATOM 719 C CA . SER A 1 87 ? 24.279 -0.213 -3.192 1.00 56.91 87 SER A CA 1
ATOM 720 C C . SER A 1 87 ? 24.705 -0.196 -4.671 1.00 56.91 87 SER A C 1
ATOM 722 O O . SER A 1 87 ? 25.830 0.194 -4.992 1.00 56.91 87 SER A O 1
ATOM 724 N N . SER A 1 88 ? 23.791 -0.491 -5.604 1.00 55.09 88 SER A N 1
ATOM 725 C CA . SER A 1 88 ? 24.079 -0.411 -7.047 1.00 55.09 88 SER A CA 1
ATOM 726 C C . SER A 1 88 ? 24.355 1.018 -7.534 1.00 55.09 88 SER A C 1
ATOM 728 O O . SER A 1 88 ? 25.178 1.229 -8.426 1.00 55.09 88 SER A O 1
ATOM 730 N N . LYS A 1 89 ? 23.730 2.029 -6.917 1.00 52.34 89 LYS A N 1
ATOM 731 C CA . LYS A 1 89 ? 23.927 3.440 -7.269 1.00 52.34 89 LYS A CA 1
ATOM 732 C C . LYS A 1 89 ? 25.272 3.978 -6.786 1.00 52.34 89 LYS A C 1
ATOM 734 O O . LYS A 1 89 ? 25.840 4.850 -7.439 1.00 52.34 89 LYS A O 1
ATOM 739 N N . ILE A 1 90 ? 25.816 3.425 -5.699 1.00 53.81 90 ILE A N 1
ATOM 740 C CA . ILE A 1 90 ? 27.209 3.664 -5.292 1.00 53.81 90 ILE A CA 1
ATOM 741 C C . ILE A 1 90 ? 28.181 3.103 -6.350 1.00 53.81 90 ILE A C 1
ATOM 743 O O . ILE A 1 90 ? 29.230 3.700 -6.588 1.00 53.81 90 ILE A O 1
ATOM 747 N N . MET A 1 91 ? 27.823 2.024 -7.062 1.00 48.97 91 MET A N 1
ATOM 748 C CA . MET A 1 91 ? 28.651 1.486 -8.152 1.00 48.97 91 MET A CA 1
ATOM 749 C C . MET A 1 91 ? 28.584 2.294 -9.459 1.00 48.97 91 MET A C 1
ATOM 751 O O . MET A 1 91 ? 29.553 2.287 -10.223 1.00 48.97 91 MET A O 1
ATOM 755 N N . THR A 1 92 ? 27.512 3.051 -9.723 1.00 48.28 92 THR A N 1
ATOM 756 C CA . THR A 1 92 ? 27.460 3.970 -10.874 1.00 48.28 92 THR A CA 1
ATOM 757 C C . THR A 1 92 ? 28.179 5.276 -10.544 1.00 48.28 92 THR A C 1
ATOM 759 O O . THR A 1 92 ? 27.565 6.302 -10.265 1.00 48.28 92 THR A O 1
ATOM 762 N N . ASN A 1 93 ? 29.510 5.216 -10.557 1.00 56.75 93 ASN A N 1
ATOM 763 C CA . ASN A 1 93 ? 30.410 6.350 -10.380 1.00 56.75 93 ASN A CA 1
ATOM 764 C C . ASN A 1 93 ? 30.081 7.490 -11.364 1.00 56.75 93 ASN A C 1
ATOM 766 O O . ASN A 1 93 ? 30.525 7.485 -12.516 1.00 56.75 93 ASN A O 1
ATOM 770 N N . ASN A 1 94 ? 29.338 8.497 -10.909 1.00 66.75 94 ASN A N 1
ATOM 771 C CA . ASN A 1 94 ? 29.182 9.736 -11.656 1.00 66.75 94 ASN A CA 1
ATOM 772 C C . ASN A 1 94 ? 30.508 10.524 -11.611 1.00 66.75 94 ASN A C 1
ATOM 774 O O . ASN A 1 94 ? 31.214 10.486 -10.600 1.00 66.75 94 ASN A O 1
ATOM 778 N N . ALA A 1 95 ? 30.864 11.252 -12.676 1.00 66.12 95 ALA A N 1
ATOM 779 C CA . ALA A 1 95 ? 32.174 11.916 -12.796 1.00 66.12 95 ALA A CA 1
ATOM 780 C C . ALA A 1 95 ? 32.501 12.833 -11.598 1.00 66.12 95 ALA A C 1
ATOM 782 O O . ALA A 1 95 ? 33.632 12.854 -11.117 1.00 66.12 95 ALA A O 1
ATOM 783 N N . LYS A 1 96 ? 31.485 13.512 -11.049 1.00 71.25 96 LYS A N 1
ATOM 784 C CA . LYS A 1 96 ? 31.614 14.362 -9.854 1.00 71.25 96 LYS A CA 1
ATOM 785 C C . LYS A 1 96 ? 31.922 13.572 -8.574 1.00 71.25 96 LYS A C 1
ATOM 787 O O . LYS A 1 96 ? 32.675 14.043 -7.731 1.00 71.25 96 LYS A O 1
ATOM 792 N N . GLN A 1 97 ? 31.374 12.363 -8.430 1.00 70.06 97 GLN A N 1
ATOM 793 C CA . GLN A 1 97 ? 31.623 11.506 -7.263 1.00 70.06 97 GLN A CA 1
ATOM 794 C C . GLN A 1 97 ? 33.042 10.926 -7.294 1.00 70.06 97 GLN A C 1
ATOM 796 O O . GLN A 1 97 ? 33.696 10.882 -6.256 1.00 70.06 97 GLN A O 1
ATOM 801 N N . ARG A 1 98 ? 33.558 10.584 -8.486 1.00 74.81 98 ARG A N 1
ATOM 802 C CA . ARG A 1 98 ? 34.972 10.209 -8.670 1.00 74.81 98 ARG A CA 1
ATOM 803 C C . ARG A 1 98 ? 35.910 11.335 -8.248 1.00 74.81 98 ARG A C 1
ATOM 805 O O . ARG A 1 98 ? 36.845 11.092 -7.498 1.00 74.81 98 ARG A O 1
ATOM 812 N N . GLN A 1 99 ? 35.639 12.563 -8.694 1.00 80.31 99 GLN A N 1
ATOM 813 C CA . GLN A 1 99 ? 36.443 13.737 -8.331 1.00 80.31 99 GLN A CA 1
ATOM 814 C C . GLN A 1 99 ? 36.463 13.971 -6.817 1.00 80.31 99 GLN A C 1
ATOM 816 O O . GLN A 1 99 ? 37.526 14.215 -6.254 1.00 80.31 99 GLN A O 1
ATOM 821 N N . LEU A 1 100 ? 35.310 13.840 -6.154 1.00 81.12 100 LEU A N 1
ATOM 822 C CA . LEU A 1 100 ? 35.211 13.990 -4.704 1.00 81.12 100 LEU A CA 1
ATOM 823 C C . LEU A 1 100 ? 36.015 12.914 -3.955 1.00 81.12 100 LEU A C 1
ATOM 825 O O . LEU A 1 100 ? 36.738 13.238 -3.017 1.00 81.12 100 LEU A O 1
ATOM 829 N N . LEU A 1 101 ? 35.929 11.651 -4.385 1.00 79.38 101 LEU A N 1
ATOM 830 C CA . LEU A 1 101 ? 36.679 10.545 -3.781 1.00 79.38 101 LEU A CA 1
ATOM 831 C C . LEU A 1 101 ? 38.193 10.694 -3.979 1.00 79.38 101 LEU A C 1
ATOM 833 O O . LEU A 1 101 ? 38.945 10.450 -3.040 1.00 79.38 101 LEU A O 1
ATOM 837 N N . ILE A 1 102 ? 38.634 11.143 -5.159 1.00 81.88 102 ILE A N 1
ATOM 838 C CA . ILE A 1 102 ? 40.051 11.427 -5.447 1.00 81.88 102 ILE A CA 1
ATOM 839 C C . ILE A 1 102 ? 40.559 12.580 -4.572 1.00 81.88 102 ILE A C 1
ATOM 841 O O . ILE A 1 102 ? 41.628 12.485 -3.972 1.00 81.88 102 ILE A O 1
ATOM 845 N N . ALA A 1 103 ? 39.789 13.664 -4.456 1.00 84.31 103 ALA A N 1
ATOM 846 C CA . ALA A 1 103 ? 40.149 14.776 -3.581 1.00 84.31 103 ALA A CA 1
ATOM 847 C C . ALA A 1 103 ? 40.269 14.310 -2.120 1.00 84.31 103 ALA A C 1
ATOM 849 O O . ALA A 1 103 ? 41.243 14.630 -1.443 1.00 84.31 103 ALA A O 1
ATOM 850 N N . PHE A 1 104 ? 39.325 13.489 -1.657 1.00 83.38 104 PHE A N 1
ATOM 851 C CA . PHE A 1 104 ? 39.338 12.936 -0.306 1.00 83.38 104 PHE A CA 1
ATOM 852 C C . PHE A 1 104 ? 40.511 11.976 -0.062 1.00 83.38 104 PHE A C 1
ATOM 854 O O . PHE A 1 104 ? 41.128 12.035 1.001 1.00 83.38 104 PHE A O 1
ATOM 861 N N . SER A 1 105 ? 40.866 11.125 -1.034 1.00 81.88 105 SER A N 1
ATOM 862 C CA . SER A 1 105 ? 42.029 10.240 -0.906 1.00 81.88 105 SER A CA 1
ATOM 863 C C . SER A 1 105 ? 43.319 11.040 -0.798 1.00 81.88 105 SER A C 1
ATOM 865 O O . SER A 1 105 ? 44.133 10.748 0.067 1.00 81.88 105 SER A O 1
ATOM 867 N N . ILE A 1 106 ? 43.476 12.095 -1.605 1.00 85.19 106 ILE A N 1
ATOM 868 C CA . ILE A 1 106 ? 44.647 12.976 -1.533 1.00 85.19 106 ILE A CA 1
ATOM 869 C C . ILE A 1 106 ? 44.723 13.613 -0.143 1.00 85.19 106 ILE A C 1
ATOM 871 O O . ILE A 1 106 ? 45.741 13.477 0.529 1.00 85.19 106 ILE A O 1
ATOM 875 N N . LEU A 1 107 ? 43.632 14.220 0.333 1.00 83.44 107 LEU A N 1
ATOM 876 C CA . LEU A 1 107 ? 43.584 14.888 1.638 1.00 83.44 107 LEU A CA 1
ATOM 877 C C . LEU A 1 107 ? 43.919 13.954 2.811 1.00 83.44 107 LEU A C 1
ATOM 879 O O . LEU A 1 107 ? 44.638 14.368 3.716 1.00 83.44 107 LEU A O 1
ATOM 883 N N . ASN A 1 108 ? 43.460 12.699 2.779 1.00 77.50 108 ASN A N 1
ATOM 884 C CA . ASN A 1 108 ? 43.775 11.721 3.826 1.00 77.50 108 ASN A CA 1
ATOM 885 C C . ASN A 1 108 ? 45.170 11.098 3.696 1.00 77.50 108 ASN A C 1
ATOM 887 O O . ASN A 1 108 ? 45.751 10.708 4.704 1.00 77.50 108 ASN A O 1
ATOM 891 N N . THR A 1 109 ? 45.739 11.016 2.491 1.00 64.69 109 THR A N 1
ATOM 892 C CA . THR A 1 109 ? 47.123 10.535 2.308 1.00 64.69 109 THR A CA 1
ATOM 893 C C . THR A 1 109 ? 48.165 11.584 2.701 1.00 64.69 109 THR A C 1
ATOM 895 O O . THR A 1 109 ? 49.239 11.230 3.181 1.00 64.69 109 THR A O 1
ATOM 898 N N . SER A 1 110 ? 47.831 12.874 2.597 1.00 58.53 110 SER A N 1
ATOM 899 C CA . SER A 1 110 ? 48.687 13.995 3.013 1.00 58.53 110 SER A CA 1
ATOM 900 C C . SER A 1 110 ? 48.907 14.088 4.530 1.00 58.53 110 SER A C 1
ATOM 902 O O . SER A 1 110 ? 49.723 14.892 4.974 1.00 58.53 110 SER A O 1
ATOM 904 N N . GLY A 1 111 ? 48.178 13.301 5.333 1.00 56.97 111 GLY A N 1
ATOM 905 C CA . GLY A 1 111 ? 48.255 13.302 6.798 1.00 56.97 111 GLY A CA 1
ATOM 906 C C . GLY A 1 111 ? 49.355 12.419 7.403 1.00 56.97 111 GLY A C 1
ATOM 907 O O . GLY A 1 111 ? 49.594 12.504 8.603 1.00 56.97 111 GLY A O 1
ATOM 908 N N . CYS A 1 112 ? 50.053 11.602 6.607 1.00 56.09 112 CYS A N 1
ATOM 909 C CA . CYS A 1 112 ? 51.134 10.736 7.092 1.00 56.09 112 CYS A CA 1
ATOM 910 C C . CYS A 1 112 ? 52.438 10.968 6.323 1.00 56.09 112 CYS A C 1
ATOM 912 O O . CYS A 1 112 ? 52.930 10.076 5.645 1.00 56.09 112 CYS A O 1
ATOM 914 N N . SER A 1 113 ? 53.027 12.158 6.452 1.00 52.53 113 SER A N 1
ATOM 915 C CA . SER A 1 113 ? 54.489 12.274 6.427 1.00 52.53 113 SER A CA 1
ATOM 916 C C . SER A 1 113 ? 54.939 13.595 7.041 1.00 52.53 113 SER A C 1
ATOM 918 O O . SER A 1 113 ? 54.896 14.636 6.388 1.00 52.53 113 SER A O 1
ATOM 920 N N . ARG A 1 114 ? 55.377 13.530 8.300 1.00 44.44 114 ARG A N 1
ATOM 921 C CA . ARG A 1 114 ? 56.540 14.244 8.852 1.00 44.44 114 ARG A CA 1
ATOM 922 C C . ARG A 1 114 ? 56.777 13.731 10.274 1.00 44.44 114 ARG A C 1
ATOM 924 O O . ARG A 1 114 ? 56.178 14.210 11.233 1.00 44.44 114 ARG A O 1
ATOM 931 N N . ALA A 1 115 ? 57.582 12.670 10.333 1.00 40.94 115 ALA A N 1
ATOM 932 C CA . ALA A 1 115 ? 58.637 12.569 11.335 1.00 40.94 115 ALA A CA 1
ATOM 933 C C . ALA A 1 115 ? 59.645 13.714 11.134 1.00 40.94 115 ALA A C 1
ATOM 935 O O . ALA A 1 115 ? 59.687 14.254 9.998 1.00 40.94 115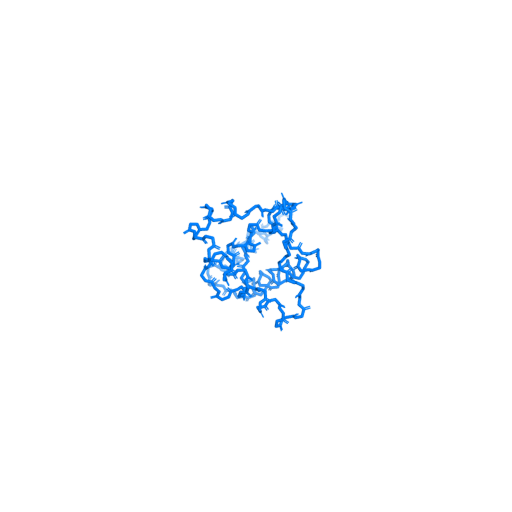 ALA A O 1
#

Radius of gyration: 20.52 Å; chains: 1; bounding box: 71×28×25 Å

pLDDT: mean 85.84, std 15.07, range [40.94, 98.0]